Protein AF-A0AAV3GFR6-F1 (afdb_monomer)

Mean predicted aligned error: 3.16 Å

Structure (mmCIF, N/CA/C/O backbone):
data_AF-A0AAV3GFR6-F1
#
_entry.id   AF-A0AAV3GFR6-F1
#
loop_
_atom_site.group_PDB
_atom_site.id
_atom_site.type_symbol
_atom_site.label_atom_id
_atom_site.label_alt_id
_atom_site.label_comp_id
_atom_site.label_asym_id
_atom_site.label_entity_id
_atom_site.label_seq_id
_atom_site.pdbx_PDB_ins_code
_atom_site.Cartn_x
_atom_site.Cartn_y
_atom_site.Cartn_z
_atom_site.occupancy
_atom_site.B_iso_or_equiv
_atom_site.auth_seq_id
_atom_site.auth_comp_id
_atom_site.auth_asym_id
_atom_site.auth_atom_id
_atom_site.pdbx_PDB_model_num
ATOM 1 N N . MET A 1 1 ? 1.718 11.780 -10.913 1.00 77.88 1 MET A N 1
ATOM 2 C CA . MET A 1 1 ? 0.746 12.484 -10.067 1.00 77.88 1 MET A CA 1
ATOM 3 C C . MET A 1 1 ? -0.083 11.444 -9.374 1.00 77.88 1 MET A C 1
ATOM 5 O O . MET A 1 1 ? -0.755 10.655 -10.048 1.00 77.88 1 MET A O 1
ATOM 9 N N . ALA A 1 2 ? 0.039 11.418 -8.054 1.00 87.25 2 ALA A N 1
ATOM 10 C CA . ALA A 1 2 ? -0.765 10.565 -7.212 1.00 87.25 2 ALA A CA 1
ATOM 11 C C . ALA A 1 2 ? -2.244 10.943 -7.368 1.00 87.25 2 ALA A C 1
ATOM 13 O O . ALA A 1 2 ? -2.596 12.090 -7.641 1.00 87.25 2 ALA A O 1
ATOM 14 N N . LYS A 1 3 ? -3.135 9.964 -7.244 1.00 93.38 3 LYS A N 1
ATOM 15 C CA . LYS A 1 3 ? -4.579 10.179 -7.401 1.00 93.38 3 LYS A CA 1
ATOM 16 C C . LYS A 1 3 ? -5.316 9.547 -6.242 1.00 93.38 3 LYS A C 1
ATOM 18 O O . LYS A 1 3 ? -4.951 8.458 -5.818 1.00 93.38 3 LYS A O 1
ATOM 23 N N . VAL A 1 4 ? -6.388 10.191 -5.794 1.00 96.19 4 VAL A N 1
ATOM 24 C CA . VAL A 1 4 ? -7.317 9.635 -4.808 1.00 96.19 4 VAL A CA 1
ATOM 25 C C . VAL A 1 4 ? -8.731 9.610 -5.379 1.00 96.19 4 VAL A C 1
ATOM 27 O O . VAL A 1 4 ? -9.168 10.542 -6.054 1.00 96.19 4 VAL A O 1
ATOM 30 N N . THR A 1 5 ? -9.454 8.515 -5.166 1.00 95.50 5 THR A N 1
ATOM 31 C CA . THR A 1 5 ? -10.870 8.377 -5.534 1.00 95.50 5 THR A CA 1
ATOM 32 C C . THR A 1 5 ? -11.579 7.585 -4.445 1.00 95.50 5 THR A C 1
ATOM 34 O O . THR A 1 5 ? -11.464 6.361 -4.371 1.00 95.50 5 THR A O 1
ATOM 37 N N . GLY A 1 6 ? -12.290 8.291 -3.565 1.00 96.19 6 GLY A N 1
ATOM 38 C CA . GLY A 1 6 ? -12.854 7.694 -2.356 1.00 96.19 6 GLY A CA 1
ATOM 39 C C . GLY A 1 6 ? -11.742 7.186 -1.435 1.00 96.19 6 GLY A C 1
ATOM 40 O O . GLY A 1 6 ? -10.933 7.968 -0.946 1.00 96.19 6 GLY A O 1
ATOM 41 N N . THR A 1 7 ? -11.687 5.873 -1.221 1.00 97.12 7 THR A N 1
ATOM 42 C CA . THR A 1 7 ? -10.649 5.214 -0.410 1.00 97.12 7 THR A CA 1
ATOM 43 C C . THR A 1 7 ? -9.472 4.689 -1.230 1.00 97.12 7 THR A C 1
ATOM 45 O O . THR A 1 7 ? -8.536 4.159 -0.644 1.00 97.12 7 THR A O 1
ATOM 48 N N . LYS A 1 8 ? -9.522 4.801 -2.563 1.00 98.00 8 LYS A N 1
ATOM 49 C CA . LYS A 1 8 ? -8.497 4.269 -3.466 1.00 98.00 8 LYS A CA 1
ATOM 50 C C . LYS A 1 8 ? -7.416 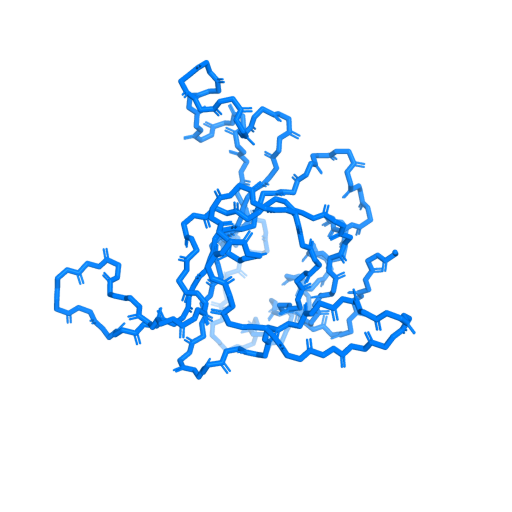5.307 -3.741 1.00 98.00 8 LYS A C 1
ATOM 52 O O . LYS A 1 8 ? -7.755 6.435 -4.104 1.00 98.00 8 LYS A O 1
ATOM 57 N N . VAL A 1 9 ? -6.147 4.913 -3.664 1.00 98.50 9 VAL A N 1
ATOM 58 C CA . VAL A 1 9 ? -4.978 5.751 -3.962 1.00 98.50 9 VAL A CA 1
ATOM 59 C C . VAL A 1 9 ? -4.120 5.115 -5.052 1.00 98.50 9 VAL A C 1
ATOM 61 O O . VAL A 1 9 ? -3.780 3.939 -4.983 1.00 98.50 9 VAL A O 1
ATOM 64 N N . ILE A 1 10 ? -3.736 5.907 -6.052 1.00 98.38 10 ILE A N 1
ATOM 65 C CA . ILE A 1 10 ? -2.636 5.591 -6.969 1.00 98.38 10 ILE A CA 1
ATOM 66 C C . ILE A 1 10 ? -1.435 6.418 -6.523 1.00 98.38 10 ILE A C 1
ATOM 68 O O . ILE A 1 10 ? -1.545 7.642 -6.473 1.00 98.38 10 ILE A O 1
ATOM 72 N N . THR A 1 11 ? -0.320 5.778 -6.183 1.00 98.50 11 THR A N 1
ATOM 73 C CA . THR A 1 11 ? 0.885 6.474 -5.709 1.00 98.50 11 THR A CA 1
ATOM 74 C C . THR A 1 11 ? 1.623 7.173 -6.857 1.00 98.50 11 THR A C 1
ATOM 76 O O . THR A 1 11 ? 1.429 6.851 -8.032 1.00 98.50 11 THR A O 1
ATOM 79 N N . ASN A 1 12 ? 2.525 8.105 -6.538 1.00 98.25 12 ASN A N 1
ATOM 80 C CA . ASN A 1 12 ? 3.681 8.345 -7.406 1.00 98.25 12 ASN A CA 1
ATOM 81 C C . ASN A 1 12 ? 4.669 7.163 -7.292 1.00 98.25 12 ASN A C 1
ATOM 83 O O . ASN A 1 12 ? 4.314 6.075 -6.831 1.00 98.25 12 ASN A O 1
ATOM 87 N N . GLN A 1 13 ? 5.902 7.344 -7.757 1.00 97.69 13 GLN A N 1
ATOM 88 C CA . GLN A 1 13 ? 6.931 6.319 -7.659 1.00 97.69 13 GLN A CA 1
ATOM 89 C C . GLN A 1 13 ? 7.291 6.052 -6.187 1.00 97.69 13 GLN A C 1
ATOM 91 O O . GLN A 1 13 ? 7.715 6.955 -5.472 1.00 97.69 13 GLN A O 1
ATOM 96 N N . VAL A 1 14 ? 7.137 4.803 -5.755 1.00 98.44 14 VAL A N 1
ATOM 97 C CA . VAL A 1 14 ? 7.473 4.304 -4.411 1.00 98.44 14 VAL A CA 1
ATOM 98 C C . VAL A 1 14 ? 8.441 3.135 -4.531 1.00 98.44 14 VAL A C 1
ATOM 100 O O . VAL A 1 14 ? 8.491 2.486 -5.578 1.00 98.44 14 VAL A O 1
ATOM 103 N N . ARG A 1 15 ? 9.213 2.847 -3.481 1.00 98.62 15 ARG A N 1
ATOM 104 C CA . ARG A 1 15 ? 10.101 1.676 -3.455 1.00 98.62 15 ARG A CA 1
ATOM 105 C C . ARG A 1 15 ? 9.367 0.491 -2.837 1.00 98.62 15 ARG A C 1
ATOM 107 O O . ARG A 1 15 ? 8.716 0.640 -1.804 1.00 98.62 15 ARG A O 1
ATOM 114 N N . LEU A 1 16 ? 9.445 -0.674 -3.467 1.00 98.62 16 LEU A N 1
ATOM 115 C CA . LEU A 1 16 ? 8.853 -1.898 -2.938 1.00 98.62 16 LEU A CA 1
ATOM 116 C C . LEU A 1 16 ? 9.831 -2.610 -2.004 1.00 98.62 16 LEU A C 1
ATOM 118 O O . LEU A 1 16 ? 11.029 -2.656 -2.264 1.00 98.62 16 LEU A O 1
ATOM 122 N N . SER A 1 17 ? 9.312 -3.221 -0.947 1.00 98.00 17 SER A N 1
ATOM 123 C CA . SER A 1 17 ? 10.044 -4.132 -0.063 1.00 98.00 17 SER A CA 1
ATOM 124 C C . SER A 1 17 ? 9.151 -5.319 0.315 1.00 98.00 17 SER A C 1
ATOM 126 O O . SER A 1 17 ? 7.932 -5.241 0.144 1.00 98.00 17 SER A O 1
ATOM 128 N N . PHE A 1 18 ? 9.734 -6.429 0.780 1.00 96.75 18 PHE A N 1
ATOM 129 C CA . PHE A 1 18 ? 9.020 -7.672 1.124 1.00 96.75 18 PHE A CA 1
ATOM 130 C C . PHE A 1 18 ? 8.008 -8.107 0.046 1.00 96.75 18 PHE A C 1
ATOM 132 O O . PHE A 1 18 ? 6.811 -8.248 0.304 1.00 96.75 18 PHE A O 1
ATOM 139 N N . VAL A 1 19 ? 8.477 -8.217 -1.200 1.00 98.19 19 VAL A N 1
ATOM 140 C CA . VAL A 1 19 ? 7.618 -8.417 -2.374 1.00 98.19 19 VAL A CA 1
ATOM 141 C C . VAL A 1 19 ? 7.138 -9.866 -2.488 1.00 98.19 19 VAL A C 1
ATOM 143 O O . VAL A 1 19 ? 7.920 -10.779 -2.729 1.00 98.19 19 VAL A O 1
ATOM 146 N N . HIS A 1 20 ? 5.820 -10.049 -2.406 1.00 98.12 20 HIS A N 1
ATOM 147 C CA . HIS A 1 20 ? 5.096 -11.311 -2.587 1.00 98.12 20 HIS A CA 1
ATOM 148 C C . HIS A 1 20 ? 3.877 -11.101 -3.502 1.00 98.12 20 HIS A C 1
ATOM 150 O O . HIS A 1 20 ? 2.747 -11.466 -3.181 1.00 98.12 20 HIS A O 1
ATOM 156 N N . VAL A 1 21 ? 4.071 -10.415 -4.633 1.00 97.94 21 VAL A N 1
ATOM 157 C CA . VAL A 1 21 ? 2.981 -10.075 -5.573 1.00 97.94 21 VAL A CA 1
ATOM 158 C C . VAL A 1 21 ? 2.821 -11.092 -6.706 1.00 97.94 21 VAL A C 1
ATOM 160 O O . VAL A 1 21 ? 1.743 -11.189 -7.293 1.00 97.94 21 VAL A O 1
ATOM 163 N N . LEU A 1 22 ? 3.868 -11.874 -6.992 1.00 97.25 22 LEU A N 1
ATOM 164 C CA . LEU A 1 22 ? 3.850 -12.931 -8.009 1.00 97.25 22 LEU A CA 1
ATOM 165 C C . LEU A 1 22 ? 3.264 -14.236 -7.458 1.00 97.25 22 LEU A C 1
ATOM 167 O O . LEU A 1 22 ? 2.430 -14.868 -8.120 1.00 97.25 22 LEU A O 1
ATOM 171 N N . GLU A 1 23 ? 3.625 -14.562 -6.215 1.00 96.56 23 GLU A N 1
ATOM 172 C CA . GLU A 1 23 ? 3.186 -15.733 -5.456 1.00 96.56 23 GLU A CA 1
ATOM 173 C C . GLU A 1 23 ? 2.771 -15.321 -4.033 1.00 96.56 23 GLU A C 1
ATOM 175 O O . GLU A 1 23 ? 3.446 -14.488 -3.423 1.00 96.56 23 GLU A O 1
ATOM 180 N N . PRO A 1 24 ? 1.671 -15.873 -3.487 1.00 97.00 24 PRO A N 1
ATOM 181 C CA . PRO A 1 24 ? 1.177 -15.473 -2.180 1.00 97.00 24 PRO A CA 1
ATOM 182 C C . PRO A 1 24 ? 2.002 -16.110 -1.054 1.00 97.00 24 PRO A C 1
ATOM 184 O O . PRO A 1 24 ? 2.358 -17.291 -1.100 1.00 97.00 24 PRO A O 1
ATOM 187 N N . HIS A 1 25 ? 2.231 -15.345 0.008 1.00 96.75 25 HIS A N 1
ATOM 188 C CA . HIS A 1 25 ? 3.042 -15.725 1.159 1.00 96.75 25 HIS A CA 1
ATOM 189 C C . HIS A 1 25 ? 2.224 -15.648 2.456 1.00 96.75 25 HIS A C 1
ATOM 191 O O . HIS A 1 25 ? 1.316 -14.825 2.587 1.00 96.75 25 HIS A O 1
ATOM 197 N N . ALA A 1 26 ? 2.511 -16.538 3.406 1.00 95.44 26 ALA A N 1
ATOM 198 C CA . ALA A 1 26 ? 1.952 -16.473 4.752 1.00 95.44 26 ALA A CA 1
ATOM 199 C C . ALA A 1 26 ? 2.957 -15.737 5.638 1.00 95.44 26 ALA A C 1
ATOM 201 O O . ALA A 1 26 ? 4.067 -16.225 5.810 1.00 95.44 26 ALA A O 1
ATOM 202 N N . MET A 1 27 ? 2.567 -14.575 6.172 1.00 89.81 27 MET A N 1
ATOM 203 C CA . MET A 1 27 ? 3.457 -13.741 6.996 1.00 89.81 27 MET A CA 1
ATOM 204 C C . MET A 1 27 ? 3.920 -14.457 8.271 1.00 89.81 27 MET A C 1
ATOM 206 O O . MET A 1 27 ? 5.021 -14.207 8.746 1.00 89.81 27 MET A O 1
ATOM 210 N N . GLU A 1 28 ? 3.085 -15.342 8.814 1.00 89.94 28 GLU A N 1
ATOM 211 C CA . GLU A 1 28 ? 3.412 -16.212 9.943 1.00 89.94 28 GLU A CA 1
ATOM 212 C C . GLU A 1 28 ? 2.902 -17.629 9.667 1.00 89.94 28 GLU A C 1
ATOM 214 O O . GLU A 1 28 ? 1.974 -17.835 8.872 1.00 89.94 28 GLU A O 1
ATOM 219 N N . GLU A 1 29 ? 3.494 -18.610 10.346 1.00 90.88 29 GLU A N 1
ATOM 220 C CA . GLU A 1 29 ? 3.072 -20.003 10.253 1.00 90.88 29 GLU A CA 1
ATOM 221 C C . GLU A 1 29 ? 1.591 -20.153 10.646 1.00 90.88 29 GLU A C 1
ATOM 223 O O . GLU A 1 29 ? 1.130 -19.625 11.656 1.00 90.88 29 GLU A O 1
ATOM 228 N N . GLY A 1 30 ? 0.817 -20.852 9.811 1.00 92.19 30 GLY A N 1
ATOM 229 C CA . GLY A 1 30 ? -0.616 -21.076 10.027 1.00 92.19 30 GLY A CA 1
ATOM 230 C C . GLY A 1 30 ? -1.550 -19.971 9.516 1.00 92.19 30 GLY A C 1
ATOM 231 O O . GLY A 1 30 ? -2.765 -20.171 9.525 1.00 92.19 30 GLY A O 1
ATOM 232 N N . GLN A 1 31 ? -1.036 -18.837 9.021 1.00 93.75 31 GLN A N 1
ATOM 233 C CA . GLN A 1 31 ? -1.876 -17.798 8.413 1.00 93.75 31 GLN A CA 1
ATOM 234 C C . GLN A 1 31 ? -2.255 -18.101 6.950 1.00 93.75 31 GLN A C 1
ATOM 236 O O . GLN A 1 31 ? -1.554 -18.799 6.216 1.00 93.75 31 GLN A O 1
ATOM 241 N N . GLU A 1 32 ? -3.376 -17.525 6.498 1.00 95.06 32 GLU A N 1
ATOM 242 C CA . GLU A 1 32 ? -3.801 -17.570 5.092 1.00 95.06 32 GLU A CA 1
ATOM 243 C C . GLU A 1 32 ? -2.764 -16.872 4.198 1.00 95.06 32 GLU A C 1
ATOM 245 O O . GLU A 1 32 ? -2.433 -15.703 4.419 1.00 95.06 32 GLU A O 1
ATOM 250 N N . LYS A 1 33 ? -2.287 -17.570 3.158 1.00 97.62 33 LYS A N 1
ATOM 251 C CA . LYS A 1 33 ? -1.364 -16.993 2.172 1.00 97.62 33 LYS A CA 1
ATOM 252 C C . LYS A 1 33 ? -2.032 -15.827 1.441 1.00 97.62 33 LYS A C 1
ATOM 254 O O . LYS A 1 33 ? -3.133 -15.972 0.911 1.00 97.62 33 LYS A O 1
ATOM 259 N N . LYS A 1 34 ? -1.347 -14.686 1.369 1.00 98.25 34 LYS A N 1
ATOM 260 C CA . LYS A 1 34 ? -1.808 -13.481 0.667 1.00 98.25 34 LYS A CA 1
ATOM 261 C C . LYS A 1 34 ? -0.720 -12.936 -0.238 1.00 98.25 34 LYS A C 1
ATOM 263 O O . LYS A 1 34 ? 0.465 -13.119 0.019 1.00 98.25 34 LYS A O 1
ATOM 268 N N . TYR A 1 35 ? -1.140 -12.225 -1.274 1.00 98.44 35 TYR A N 1
ATOM 269 C CA . TYR A 1 35 ? -0.236 -11.375 -2.029 1.00 98.44 35 TYR A CA 1
ATOM 270 C C . TYR A 1 35 ? 0.027 -10.120 -1.215 1.00 98.44 35 TYR A C 1
ATOM 272 O O . TYR A 1 35 ? -0.921 -9.519 -0.702 1.00 98.44 35 TYR A O 1
ATOM 280 N N . SER A 1 36 ? 1.282 -9.721 -1.079 1.00 98.31 36 SER A N 1
ATOM 281 C CA . SER A 1 36 ? 1.641 -8.565 -0.264 1.00 98.31 36 SER A CA 1
ATOM 282 C C . SER A 1 36 ? 2.904 -7.884 -0.759 1.00 98.31 36 SER A C 1
ATOM 284 O O . SER A 1 36 ? 3.715 -8.454 -1.486 1.00 98.31 36 SER A O 1
ATOM 286 N N . CYS A 1 37 ? 3.044 -6.625 -0.371 1.00 98.31 37 CYS A N 1
ATOM 287 C CA . CYS A 1 37 ? 4.305 -5.909 -0.403 1.00 98.31 37 CYS A CA 1
ATOM 288 C C . CYS A 1 37 ? 4.277 -4.792 0.641 1.00 98.31 37 CYS A C 1
ATOM 290 O O . CYS A 1 37 ? 3.231 -4.430 1.192 1.00 98.31 37 CYS A O 1
ATOM 292 N N . MET A 1 38 ? 5.452 -4.255 0.923 1.00 98.56 38 MET A N 1
ATOM 293 C CA . MET A 1 38 ? 5.631 -3.005 1.634 1.00 98.56 38 MET A CA 1
ATOM 294 C C . MET A 1 38 ? 5.911 -1.902 0.618 1.00 98.56 38 MET A C 1
ATOM 296 O O . MET A 1 38 ? 6.760 -2.063 -0.257 1.00 98.56 38 MET A O 1
ATOM 300 N N . LEU A 1 39 ? 5.196 -0.788 0.744 1.00 98.75 39 LEU A N 1
ATOM 301 C CA . LEU A 1 39 ? 5.460 0.428 -0.014 1.00 98.75 39 LEU A CA 1
ATOM 302 C C . LEU A 1 39 ? 6.246 1.381 0.878 1.00 98.75 39 LEU A C 1
ATOM 304 O O . LEU A 1 39 ? 5.771 1.716 1.962 1.00 98.75 39 LEU A O 1
ATOM 308 N N . ILE A 1 40 ? 7.409 1.817 0.412 1.00 98.69 40 ILE A N 1
ATOM 309 C CA . ILE A 1 40 ? 8.229 2.853 1.036 1.00 98.69 40 ILE A CA 1
ATOM 310 C C . ILE A 1 40 ? 8.030 4.138 0.228 1.00 98.69 40 ILE A C 1
ATOM 312 O O . ILE A 1 40 ? 8.328 4.193 -0.970 1.00 98.69 40 ILE A O 1
ATOM 316 N N . ILE A 1 41 ? 7.472 5.153 0.880 1.00 98.69 41 ILE A N 1
ATOM 317 C CA . ILE A 1 41 ? 7.048 6.421 0.288 1.00 98.69 41 ILE A CA 1
ATOM 318 C C . ILE A 1 41 ? 7.940 7.529 0.853 1.00 98.69 41 ILE A C 1
ATOM 320 O O . ILE A 1 41 ? 7.868 7.785 2.056 1.00 98.69 41 ILE A O 1
ATOM 324 N N . PRO A 1 42 ? 8.739 8.225 0.028 1.00 98.44 42 PRO A N 1
ATOM 325 C CA . PRO A 1 42 ? 9.536 9.352 0.501 1.00 98.44 42 PRO A CA 1
ATOM 326 C C . PRO A 1 42 ? 8.655 10.393 1.194 1.00 98.44 42 PRO A C 1
ATOM 328 O O . PRO A 1 42 ? 7.593 10.754 0.677 1.00 98.44 42 PRO A O 1
ATOM 331 N N . LYS A 1 43 ? 9.091 10.928 2.337 1.00 98.44 43 LYS A N 1
ATOM 332 C CA . LYS A 1 43 ? 8.357 11.988 3.042 1.00 98.44 43 LYS A CA 1
ATOM 333 C C . LYS A 1 43 ? 8.198 13.233 2.179 1.00 98.44 43 LYS A C 1
ATOM 335 O O . LYS A 1 43 ? 7.245 13.983 2.391 1.00 98.44 43 LYS A O 1
ATOM 340 N N . ASP A 1 44 ? 9.073 13.444 1.202 1.00 98.00 44 ASP A N 1
ATOM 341 C CA . ASP A 1 44 ? 8.996 14.542 0.235 1.00 98.00 44 ASP A CA 1
ATOM 342 C C . ASP A 1 44 ? 7.865 14.391 -0.788 1.00 98.00 44 ASP A C 1
ATOM 344 O O . ASP A 1 44 ? 7.412 15.390 -1.348 1.00 98.00 44 ASP A O 1
ATOM 348 N N . ASP A 1 45 ? 7.317 13.186 -0.973 1.00 98.12 45 ASP A N 1
ATOM 349 C CA . ASP A 1 45 ? 6.140 12.952 -1.811 1.00 98.12 45 ASP A CA 1
ATOM 350 C C . ASP A 1 45 ? 4.852 13.371 -1.084 1.00 98.12 45 ASP A C 1
ATOM 352 O O . ASP A 1 45 ? 3.998 12.572 -0.680 1.00 98.12 45 ASP A O 1
ATOM 356 N N . LYS A 1 46 ? 4.709 14.687 -0.905 1.00 98.12 46 LYS A N 1
ATOM 357 C CA . LYS A 1 46 ? 3.556 15.291 -0.228 1.00 98.12 46 LYS A CA 1
ATOM 358 C C . LYS A 1 46 ? 2.244 14.986 -0.951 1.00 98.12 46 LYS A C 1
ATOM 360 O O . LYS A 1 46 ? 1.200 14.979 -0.302 1.00 98.12 46 LYS A O 1
ATOM 365 N N . GLU A 1 47 ? 2.279 14.727 -2.259 1.00 98.12 47 GLU A N 1
ATOM 366 C CA . GLU A 1 47 ? 1.094 14.407 -3.059 1.00 98.12 47 GLU A CA 1
ATOM 367 C C . GLU A 1 47 ? 0.538 13.025 -2.682 1.00 98.12 47 GLU A C 1
ATOM 369 O O . GLU A 1 47 ? -0.627 12.928 -2.288 1.00 98.12 47 GLU A O 1
ATOM 374 N N . THR A 1 48 ? 1.373 11.976 -2.702 1.00 98.44 48 THR A N 1
ATOM 375 C CA . THR A 1 48 ? 0.959 10.624 -2.286 1.00 98.44 48 THR A CA 1
ATOM 376 C C . THR A 1 48 ? 0.535 10.603 -0.820 1.00 98.44 48 THR A C 1
ATOM 378 O O . THR A 1 48 ? -0.516 10.054 -0.489 1.00 98.44 48 THR A O 1
ATOM 381 N N . LEU A 1 49 ? 1.298 11.242 0.072 1.00 98.31 49 LEU A N 1
ATOM 382 C CA . LEU A 1 49 ? 0.975 11.252 1.502 1.00 98.31 49 LEU A CA 1
ATOM 383 C C . LEU A 1 49 ? -0.325 11.999 1.808 1.00 98.31 49 LEU A C 1
ATOM 385 O O . LEU A 1 49 ? -1.099 11.570 2.668 1.00 98.31 49 LEU A O 1
ATOM 389 N N . LYS A 1 50 ? -0.601 13.098 1.098 1.00 98.19 50 LYS A N 1
ATOM 390 C CA . LYS A 1 50 ? -1.883 13.801 1.203 1.00 98.19 50 LYS A CA 1
ATOM 391 C C . LYS A 1 50 ? -3.029 12.919 0.705 1.00 98.19 50 LYS A C 1
ATOM 393 O O . LYS A 1 50 ? -4.016 12.777 1.424 1.00 98.19 50 LYS A O 1
ATOM 398 N N . ALA A 1 51 ? -2.873 12.275 -0.453 1.00 98.31 51 ALA A N 1
ATOM 399 C CA . ALA A 1 51 ? -3.864 11.353 -1.009 1.00 98.31 51 ALA A CA 1
ATOM 400 C C . ALA A 1 51 ? -4.180 10.187 -0.050 1.00 98.31 51 ALA A C 1
ATOM 402 O O . ALA A 1 51 ? -5.347 9.871 0.177 1.00 98.31 51 ALA A O 1
ATOM 403 N N . MET A 1 52 ? -3.161 9.595 0.583 1.00 98.12 52 MET A N 1
ATOM 404 C CA . MET A 1 52 ? -3.347 8.546 1.593 1.00 98.12 52 MET A CA 1
ATOM 405 C C . MET A 1 52 ? -4.089 9.053 2.834 1.00 98.12 52 MET A C 1
ATOM 407 O O . MET A 1 52 ? -5.026 8.403 3.292 1.00 98.12 52 MET A O 1
ATOM 411 N N . LYS A 1 53 ? -3.736 10.234 3.362 1.00 96.69 53 LYS A N 1
ATOM 412 C CA . LYS A 1 53 ? -4.450 10.839 4.503 1.00 96.69 53 LYS A CA 1
ATOM 413 C C . LYS A 1 53 ? -5.921 11.125 4.176 1.00 96.69 53 LYS A C 1
ATOM 415 O O . LYS A 1 53 ? -6.791 10.889 5.015 1.00 96.69 53 LYS A O 1
ATOM 420 N N . GLU A 1 54 ? -6.214 11.589 2.962 1.00 97.81 54 GLU A N 1
ATOM 421 C CA . GLU A 1 54 ? -7.585 11.802 2.478 1.00 97.81 54 GLU A CA 1
ATOM 422 C C . GLU A 1 54 ? -8.363 10.484 2.340 1.00 97.81 54 GLU 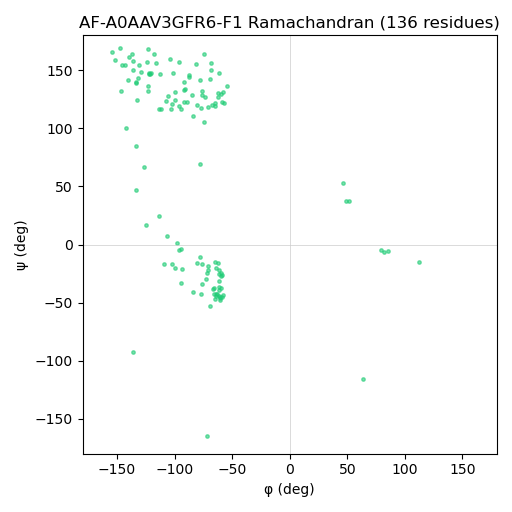A C 1
ATOM 424 O O . GLU A 1 54 ? -9.515 10.399 2.778 1.00 97.81 54 GLU A O 1
ATOM 429 N N . ALA A 1 55 ? -7.733 9.430 1.816 1.00 98.12 55 ALA A N 1
ATOM 430 C CA . ALA A 1 55 ? -8.337 8.102 1.719 1.00 98.12 55 ALA A CA 1
ATOM 431 C C . ALA A 1 55 ? -8.630 7.491 3.100 1.00 98.12 55 ALA A C 1
ATOM 433 O O . ALA A 1 55 ? -9.725 6.974 3.324 1.00 98.12 55 ALA A O 1
ATOM 434 N N . ILE A 1 56 ? -7.700 7.619 4.055 1.00 97.12 56 ILE A N 1
ATOM 435 C CA . ILE A 1 56 ? -7.878 7.181 5.450 1.00 97.12 56 ILE A CA 1
ATOM 436 C C . ILE A 1 56 ? -9.055 7.914 6.096 1.00 97.12 56 ILE A C 1
ATOM 438 O O . ILE A 1 56 ? -9.904 7.286 6.731 1.00 97.12 56 ILE A O 1
ATOM 442 N N . LYS A 1 57 ? -9.143 9.237 5.908 1.00 96.38 57 LYS A N 1
ATOM 443 C CA . LYS A 1 57 ? -10.270 10.028 6.413 1.00 96.38 57 LYS A CA 1
ATOM 444 C C . LYS A 1 57 ? -11.587 9.557 5.801 1.00 96.38 57 LYS A C 1
ATOM 446 O O . LYS A 1 57 ? -12.545 9.337 6.534 1.00 96.38 57 LYS A O 1
ATOM 451 N N . THR A 1 58 ? -11.627 9.341 4.488 1.00 97.06 58 THR A N 1
ATOM 452 C CA . THR A 1 5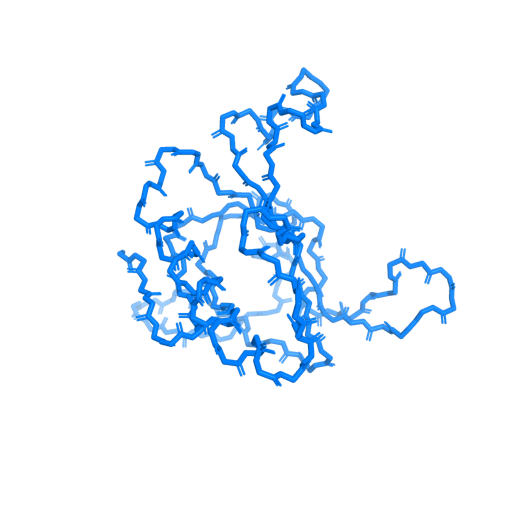8 ? -12.815 8.820 3.792 1.00 97.06 58 THR A CA 1
ATOM 453 C C . THR A 1 58 ? -13.244 7.457 4.342 1.00 97.06 58 THR A C 1
ATOM 455 O O . THR A 1 58 ? -14.423 7.247 4.625 1.00 97.06 58 THR A O 1
ATOM 458 N N . ALA A 1 59 ? -12.291 6.545 4.556 1.00 96.25 59 ALA A N 1
ATOM 459 C CA . ALA A 1 59 ? -12.552 5.222 5.119 1.00 96.25 59 ALA A CA 1
ATOM 460 C C . ALA A 1 59 ? -13.096 5.300 6.555 1.00 96.25 59 ALA A C 1
ATOM 462 O O . ALA A 1 59 ? -14.060 4.610 6.892 1.00 96.25 59 ALA A O 1
ATOM 463 N N . TYR A 1 60 ? -12.522 6.173 7.388 1.00 96.19 60 TYR A N 1
ATOM 464 C CA . TYR A 1 60 ? -13.013 6.431 8.740 1.00 96.19 60 TYR A CA 1
ATOM 465 C C . TYR A 1 60 ? -14.449 6.969 8.730 1.00 96.19 60 TYR A C 1
ATOM 467 O O . TYR A 1 60 ? -15.303 6.449 9.443 1.00 96.19 60 TYR A O 1
ATOM 475 N N . GLU A 1 61 ? -14.743 7.966 7.894 1.00 95.69 61 GLU A N 1
ATOM 476 C CA . GLU A 1 61 ? -16.075 8.570 7.793 1.00 95.69 61 GLU A CA 1
ATOM 477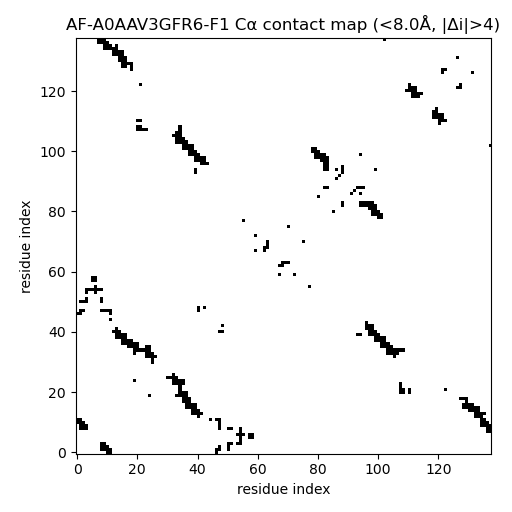 C C . GLU A 1 61 ? -17.149 7.560 7.362 1.00 95.69 61 GLU A C 1
ATOM 479 O O . GLU A 1 61 ? -18.260 7.589 7.891 1.00 95.69 61 GLU A O 1
ATOM 484 N N . GLY A 1 62 ? -16.807 6.619 6.476 1.00 95.06 62 GLY A N 1
ATOM 485 C CA . GLY A 1 62 ? -17.700 5.526 6.081 1.00 95.06 62 GLY A CA 1
ATOM 486 C C . GLY A 1 62 ? -17.923 4.465 7.167 1.00 95.06 62 GLY A C 1
ATOM 487 O O . GLY A 1 62 ? -18.927 3.759 7.131 1.00 95.06 62 GLY A O 1
ATOM 488 N N . ALA A 1 63 ? -17.017 4.350 8.144 1.00 94.25 63 ALA A N 1
ATOM 489 C CA . ALA A 1 63 ? -17.046 3.308 9.173 1.00 94.25 63 ALA A CA 1
ATOM 490 C C . ALA A 1 63 ? -17.409 3.813 10.585 1.00 94.25 63 ALA A C 1
ATOM 492 O O . ALA A 1 63 ? -17.783 3.006 11.441 1.00 94.25 63 ALA A O 1
ATOM 493 N N . LYS A 1 64 ? -17.334 5.125 10.855 1.00 92.94 64 LYS A N 1
ATOM 494 C CA . LYS A 1 64 ? -17.552 5.725 12.191 1.00 92.94 64 LYS A CA 1
ATOM 495 C C . LYS A 1 64 ? -18.951 5.504 12.772 1.00 92.94 64 LYS A C 1
ATOM 497 O O . LYS A 1 64 ? -19.127 5.607 13.982 1.00 92.94 64 LYS A O 1
ATOM 502 N N . GLY A 1 65 ? -19.944 5.221 11.928 1.00 92.00 65 GLY A N 1
ATOM 503 C CA . GLY A 1 65 ? -21.314 4.919 12.359 1.00 92.00 65 GLY A CA 1
ATOM 504 C C . GLY A 1 65 ? -21.521 3.479 12.841 1.00 92.00 65 GLY A C 1
ATOM 505 O O . GLY A 1 65 ? -22.521 3.206 13.500 1.00 92.00 65 GLY A O 1
ATOM 506 N N . ASP A 1 66 ? -20.586 2.580 12.531 1.00 93.25 66 ASP A N 1
ATOM 507 C CA . ASP A 1 66 ? -20.715 1.138 12.752 1.00 93.25 66 ASP A CA 1
ATOM 508 C C . ASP A 1 66 ? -19.409 0.569 13.336 1.00 93.25 66 ASP A C 1
ATOM 510 O O . ASP A 1 66 ? -19.178 0.658 14.543 1.00 93.25 66 ASP A O 1
ATOM 514 N N . LYS A 1 67 ? -18.493 0.089 12.485 1.00 91.25 67 LYS A N 1
ATOM 515 C CA . LYS A 1 67 ? -17.241 -0.578 12.893 1.00 91.25 67 LYS A CA 1
ATOM 516 C C . LYS A 1 67 ? -16.311 0.276 13.757 1.00 91.25 67 LYS A C 1
ATOM 518 O O . LYS A 1 67 ? -15.520 -0.272 14.516 1.00 91.25 67 LYS A O 1
ATOM 523 N N . LEU A 1 68 ? -16.374 1.601 13.623 1.00 91.56 68 LEU A N 1
ATOM 524 C CA . LEU A 1 68 ? -15.553 2.554 14.378 1.00 91.56 68 LEU A CA 1
ATOM 525 C C . LEU A 1 68 ? -16.392 3.418 15.332 1.00 91.56 68 LEU A C 1
ATOM 527 O O . LEU A 1 68 ? -15.982 4.520 15.698 1.00 91.56 68 LEU A O 1
ATOM 531 N N . LYS A 1 69 ? -17.570 2.941 15.750 1.00 91.88 69 LYS A N 1
ATOM 532 C CA . LYS A 1 69 ? -18.445 3.680 16.664 1.00 91.88 69 LYS A CA 1
ATOM 533 C C . LYS A 1 69 ? -17.720 4.029 17.969 1.00 91.88 69 LYS A C 1
ATOM 535 O O . LYS A 1 69 ? -17.250 3.158 18.693 1.00 91.88 69 LYS A O 1
ATOM 540 N N . GLY A 1 70 ? -17.651 5.326 18.273 1.00 91.62 70 GLY A N 1
ATOM 541 C CA . GLY A 1 70 ? -16.994 5.855 19.476 1.00 91.62 70 GLY A CA 1
ATOM 542 C C . GLY A 1 70 ? -15.471 6.006 19.374 1.00 91.62 70 GLY A C 1
ATOM 543 O O . GLY A 1 70 ? -14.868 6.605 20.265 1.00 91.62 70 GLY A O 1
ATOM 544 N N . VAL A 1 71 ? -14.843 5.537 18.290 1.00 93.56 71 VAL A N 1
ATOM 545 C CA . VAL A 1 71 ? -13.429 5.809 18.003 1.00 93.56 71 VAL A CA 1
ATOM 546 C C . VAL A 1 71 ? -13.318 7.240 17.494 1.00 93.56 71 VAL A C 1
ATOM 548 O O . VAL A 1 71 ? -14.037 7.627 16.580 1.00 93.56 71 VAL A O 1
ATOM 551 N N . LYS A 1 72 ? -12.422 8.034 18.083 1.00 92.94 72 LYS A N 1
ATOM 552 C CA . LYS A 1 72 ? -12.105 9.375 17.582 1.00 92.94 72 LYS A CA 1
ATOM 553 C C . LYS A 1 72 ? -10.993 9.296 16.536 1.00 92.94 72 LYS A C 1
ATOM 555 O O . LYS A 1 72 ? -10.088 8.475 16.665 1.00 92.94 72 LYS A O 1
ATOM 560 N N . PHE A 1 73 ? -11.046 10.166 15.528 1.00 91.06 73 PHE A N 1
ATOM 561 C CA . PHE A 1 73 ? -10.094 10.162 14.413 1.00 91.06 73 PHE A CA 1
ATOM 562 C C . PHE A 1 73 ? -8.631 10.354 14.852 1.00 91.06 73 PHE A C 1
ATOM 564 O O . PHE A 1 73 ? -7.746 9.699 14.319 1.00 91.06 73 PHE A O 1
ATOM 571 N N . ASP A 1 74 ? -8.378 11.189 15.861 1.00 90.94 74 ASP A N 1
ATOM 572 C CA . ASP A 1 74 ? -7.050 11.419 16.456 1.00 90.94 74 ASP A CA 1
ATOM 573 C C . ASP A 1 74 ? -6.461 10.177 17.146 1.00 90.94 74 ASP A C 1
ATOM 575 O O . ASP A 1 74 ? -5.254 10.091 17.346 1.00 90.94 74 ASP A O 1
ATOM 579 N N . ARG A 1 75 ? -7.307 9.203 17.497 1.00 90.94 75 ARG A N 1
ATOM 580 C CA . ARG A 1 75 ? -6.921 7.923 18.111 1.00 90.94 75 ARG A CA 1
ATOM 581 C C . ARG A 1 75 ? -7.021 6.746 17.139 1.00 90.94 75 ARG A C 1
ATOM 583 O O . ARG A 1 75 ? -6.912 5.594 17.564 1.00 90.94 75 ARG A O 1
ATOM 590 N N . LEU A 1 76 ? -7.278 7.009 15.858 1.00 92.31 76 LEU A N 1
ATOM 591 C CA . LEU A 1 76 ? -7.399 5.968 14.847 1.00 92.31 76 LEU A CA 1
ATOM 592 C C . LEU A 1 76 ? -6.037 5.309 14.621 1.00 92.31 76 LEU A C 1
ATOM 594 O O . LEU A 1 76 ? -5.084 5.955 14.191 1.00 92.31 76 LEU A O 1
ATOM 598 N N . LYS A 1 77 ? -5.960 3.997 14.854 1.00 91.06 77 LYS A N 1
ATOM 599 C CA . LYS A 1 77 ? -4.805 3.204 14.428 1.00 91.06 77 LYS A CA 1
ATOM 600 C C . LYS A 1 77 ? -4.860 3.028 12.914 1.00 91.06 77 LYS A C 1
ATOM 602 O O . LYS A 1 77 ? -5.868 2.562 12.385 1.00 91.06 77 LYS A O 1
ATOM 607 N N . THR A 1 78 ? -3.778 3.380 12.232 1.00 95.25 78 THR A N 1
ATOM 608 C CA . THR A 1 78 ? -3.624 3.186 10.786 1.00 95.25 78 THR A CA 1
ATOM 609 C C . THR A 1 78 ? -2.378 2.355 10.508 1.00 95.25 78 THR A C 1
ATOM 611 O O . THR A 1 78 ? -1.572 2.121 11.405 1.00 95.25 78 THR A O 1
ATOM 614 N N . THR A 1 79 ? -2.233 1.884 9.275 1.00 96.56 79 THR A N 1
ATOM 615 C CA . THR A 1 79 ? -1.069 1.105 8.836 1.00 96.56 79 THR A CA 1
ATOM 616 C C . THR A 1 79 ? -0.020 1.945 8.106 1.00 96.56 79 THR A C 1
ATOM 618 O O . THR A 1 79 ? 0.982 1.384 7.672 1.00 96.56 79 THR A O 1
ATOM 621 N N . LEU A 1 80 ? -0.234 3.261 7.957 1.00 97.94 80 LEU A N 1
ATOM 622 C CA . LEU A 1 80 ? 0.768 4.187 7.429 1.00 97.94 80 LEU A CA 1
ATOM 623 C C . LEU A 1 80 ? 1.685 4.615 8.578 1.00 97.94 80 LEU A C 1
ATOM 625 O O . LEU A 1 80 ? 1.248 5.324 9.484 1.00 97.94 80 LEU A O 1
ATOM 629 N N . ARG A 1 81 ? 2.931 4.156 8.529 1.00 98.06 81 ARG A N 1
ATOM 630 C CA . ARG A 1 81 ? 3.915 4.226 9.612 1.00 98.06 81 ARG A CA 1
ATOM 631 C C . ARG A 1 81 ? 5.098 5.095 9.222 1.00 98.06 81 ARG A C 1
ATOM 633 O O . ARG A 1 81 ? 5.346 5.298 8.031 1.00 98.06 81 ARG A O 1
ATOM 640 N N . ASP A 1 82 ? 5.784 5.631 10.220 1.00 98.06 82 ASP A N 1
ATOM 641 C CA . ASP A 1 82 ? 6.925 6.524 10.032 1.00 98.06 82 ASP A CA 1
ATOM 642 C C . ASP A 1 82 ? 8.229 5.723 10.125 1.00 98.06 82 ASP A C 1
ATOM 644 O O . ASP A 1 82 ? 8.484 5.070 11.134 1.00 98.06 82 ASP A O 1
ATOM 648 N N . GLY A 1 83 ? 9.009 5.715 9.043 1.00 97.62 83 GLY A N 1
ATOM 649 C CA . GLY A 1 83 ? 10.245 4.947 8.947 1.00 97.62 83 GLY A CA 1
ATOM 650 C C . GLY A 1 83 ? 11.333 5.449 9.890 1.00 97.62 83 GLY A C 1
ATOM 651 O O . GLY A 1 83 ? 12.006 4.627 10.496 1.00 97.62 83 GLY A O 1
ATOM 652 N N . ASP A 1 84 ? 11.447 6.766 10.074 1.00 97.50 84 ASP A N 1
ATOM 653 C CA . ASP A 1 84 ? 12.472 7.367 10.937 1.00 97.50 84 ASP A CA 1
ATOM 654 C C . ASP A 1 84 ? 12.185 7.135 12.432 1.00 97.50 84 ASP A C 1
ATOM 656 O O . ASP A 1 84 ? 13.097 7.160 13.252 1.00 97.50 84 ASP A O 1
ATOM 660 N N . GLU A 1 85 ? 10.918 6.911 12.795 1.00 97.19 85 GLU A N 1
ATOM 661 C CA . GLU A 1 85 ? 10.501 6.685 14.187 1.00 97.19 85 GLU A CA 1
ATOM 662 C C . GLU A 1 85 ? 10.433 5.196 14.558 1.00 97.19 85 GLU A C 1
ATOM 664 O O . GLU A 1 85 ? 10.641 4.833 15.715 1.00 97.19 85 GLU A O 1
ATOM 669 N N . GLU A 1 86 ? 10.079 4.325 13.605 1.00 97.25 86 GLU A N 1
ATOM 670 C CA . GLU A 1 86 ? 9.850 2.898 13.873 1.00 97.25 86 GLU A CA 1
ATOM 671 C C . GLU A 1 86 ? 11.008 1.983 13.458 1.00 97.25 86 GLU A C 1
ATOM 673 O O . GLU A 1 86 ? 11.044 0.830 13.894 1.00 97.25 86 GLU A O 1
ATOM 678 N N . MET A 1 87 ?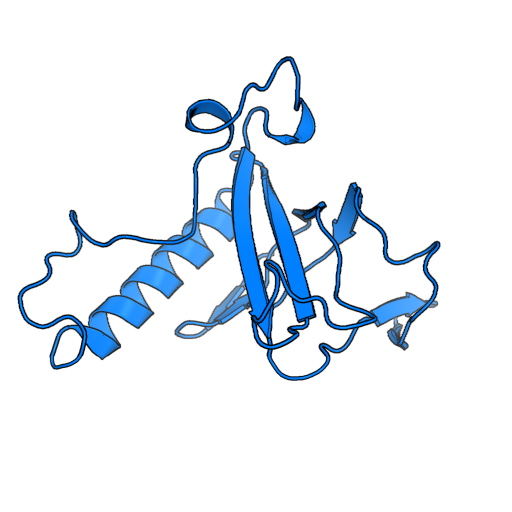 11.931 2.454 12.615 1.00 95.94 87 MET A N 1
ATOM 679 C CA . MET A 1 87 ? 13.034 1.652 12.086 1.00 95.94 87 MET A CA 1
ATOM 680 C C . MET A 1 87 ? 14.382 2.262 12.469 1.00 95.94 87 MET A C 1
ATOM 682 O O . MET A 1 87 ? 14.530 3.478 12.537 1.00 95.94 87 MET A O 1
ATOM 686 N N . ASP A 1 88 ? 15.386 1.409 12.664 1.00 96.31 88 ASP A N 1
ATOM 687 C CA . ASP A 1 88 ? 16.778 1.850 12.714 1.00 96.31 88 ASP A CA 1
ATOM 688 C C . ASP A 1 88 ? 17.231 2.178 11.285 1.00 96.31 88 ASP A C 1
ATOM 690 O O . ASP A 1 88 ? 17.409 1.279 10.461 1.00 96.31 88 ASP A O 1
ATOM 694 N N . THR A 1 89 ? 17.348 3.465 10.959 1.00 95.69 89 THR A N 1
ATOM 695 C CA . THR A 1 89 ? 17.709 3.930 9.614 1.00 95.69 89 THR A CA 1
ATOM 696 C C . THR A 1 89 ? 19.205 3.814 9.318 1.00 95.69 89 THR A C 1
ATOM 698 O O . THR A 1 89 ? 19.587 3.902 8.153 1.00 95.69 89 THR A O 1
ATOM 701 N N . GLU A 1 90 ? 20.053 3.535 10.313 1.00 95.88 90 GLU A N 1
ATOM 702 C CA . GLU A 1 90 ? 21.456 3.184 10.075 1.00 95.88 90 GLU A CA 1
ATOM 703 C C . GLU A 1 90 ? 21.561 1.733 9.583 1.00 95.88 90 GLU A C 1
ATOM 705 O O . GLU A 1 90 ? 22.273 1.446 8.617 1.00 95.88 90 GLU A O 1
ATOM 710 N N . GLU A 1 91 ? 20.798 0.817 10.191 1.00 96.62 91 GLU A N 1
ATOM 711 C CA . GLU A 1 91 ? 20.712 -0.579 9.743 1.00 96.62 91 GLU A CA 1
ATOM 712 C C . GLU A 1 91 ? 19.843 -0.748 8.488 1.00 96.62 91 GLU A C 1
ATOM 714 O O . GLU A 1 91 ? 20.095 -1.624 7.653 1.00 96.62 91 GLU A O 1
ATOM 719 N N . ARG A 1 92 ? 18.794 0.069 8.360 1.00 95.06 92 ARG A N 1
ATOM 720 C CA . ARG A 1 92 ? 17.769 -0.002 7.310 1.00 95.06 92 ARG A CA 1
ATOM 721 C C . ARG A 1 92 ? 17.626 1.352 6.604 1.00 95.06 92 ARG A C 1
ATOM 723 O O . ARG A 1 92 ? 16.570 1.991 6.697 1.00 95.06 92 ARG A O 1
ATOM 730 N N . PRO A 1 93 ? 18.658 1.791 5.861 1.00 97.12 93 PRO A N 1
ATOM 731 C CA . PRO A 1 93 ? 18.702 3.117 5.242 1.00 97.12 93 PRO A CA 1
ATOM 732 C C . PRO A 1 93 ? 17.597 3.348 4.211 1.00 97.12 93 PRO A C 1
ATOM 734 O O . PRO A 1 93 ? 17.298 4.484 3.860 1.00 97.12 93 PRO A O 1
ATOM 737 N N . GLU A 1 94 ? 16.929 2.298 3.726 1.00 96.44 94 GLU A N 1
ATOM 738 C CA . GLU A 1 94 ? 15.766 2.456 2.860 1.00 96.44 94 GLU A CA 1
ATOM 739 C C . GLU A 1 94 ? 14.558 3.129 3.535 1.00 96.44 94 GLU A C 1
ATOM 741 O O . GLU A 1 94 ? 13.658 3.551 2.811 1.00 96.44 94 GLU A O 1
ATOM 746 N N . PHE A 1 95 ? 14.519 3.230 4.869 1.00 97.88 95 PHE A N 1
ATOM 747 C CA . PHE A 1 95 ? 13.453 3.918 5.612 1.00 97.88 95 PHE A CA 1
ATOM 748 C C . PHE A 1 95 ? 13.790 5.364 5.998 1.00 97.88 95 PHE A C 1
ATOM 750 O O . PHE A 1 95 ? 12.907 6.054 6.510 1.00 97.88 95 PHE A O 1
ATOM 757 N N . GLU A 1 96 ? 15.014 5.830 5.732 1.00 97.94 96 GLU A N 1
ATOM 758 C CA . GLU A 1 96 ? 15.415 7.213 6.006 1.00 97.94 96 GLU A CA 1
ATOM 759 C C . GLU A 1 96 ? 14.525 8.196 5.234 1.00 97.94 96 GLU A C 1
ATOM 761 O O . GLU A 1 96 ? 14.313 8.062 4.022 1.00 97.94 96 GLU A O 1
ATOM 766 N N . ASN A 1 97 ? 13.988 9.194 5.943 1.00 98.06 97 ASN A N 1
ATOM 767 C CA . ASN A 1 97 ? 13.082 10.204 5.404 1.00 98.06 97 ASN A CA 1
ATOM 768 C C . ASN A 1 97 ? 11.899 9.583 4.630 1.00 98.06 97 ASN A C 1
ATOM 770 O O . ASN A 1 97 ? 11.452 10.111 3.603 1.00 98.06 97 ASN A O 1
ATOM 774 N N . ALA A 1 98 ? 11.374 8.451 5.104 1.00 98.44 98 ALA A N 1
ATOM 775 C CA . ALA A 1 98 ? 10.296 7.725 4.444 1.00 98.44 98 ALA A CA 1
ATOM 776 C C . ALA A 1 98 ? 9.137 7.387 5.389 1.00 98.44 98 ALA A C 1
ATOM 778 O O . ALA A 1 98 ? 9.291 7.147 6.581 1.00 98.44 98 ALA A O 1
ATOM 779 N N . MET A 1 99 ? 7.935 7.341 4.821 1.00 98.56 99 MET A N 1
ATOM 780 C CA . MET A 1 99 ? 6.787 6.649 5.401 1.00 98.56 99 MET A CA 1
ATOM 781 C C . MET A 1 99 ? 6.697 5.259 4.778 1.00 98.56 99 MET A C 1
ATOM 783 O O . MET A 1 99 ? 7.133 5.051 3.646 1.00 98.56 99 MET A O 1
ATOM 787 N N . PHE A 1 100 ? 6.058 4.311 5.454 1.00 98.62 100 PHE A N 1
ATOM 788 C CA . PHE A 1 100 ? 5.853 2.983 4.891 1.00 98.62 100 PHE A CA 1
ATOM 789 C C . PHE A 1 100 ? 4.503 2.379 5.257 1.00 98.62 100 PHE A C 1
ATOM 791 O O . PHE A 1 100 ? 3.886 2.720 6.264 1.00 98.62 100 PHE A O 1
ATOM 798 N N . ILE A 1 101 ? 4.022 1.475 4.407 1.00 98.50 101 ILE A N 1
ATOM 799 C CA . ILE A 1 101 ? 2.761 0.760 4.608 1.00 98.50 101 ILE A CA 1
ATOM 800 C C . ILE A 1 101 ? 2.866 -0.655 4.046 1.00 98.50 101 ILE A C 1
ATOM 802 O O . ILE A 1 101 ? 3.298 -0.860 2.913 1.00 98.50 101 ILE A O 1
ATOM 806 N N . ASN A 1 102 ? 2.441 -1.648 4.829 1.00 98.00 102 ASN A N 1
ATOM 807 C CA . ASN A 1 102 ? 2.209 -2.994 4.312 1.00 98.00 102 ASN A CA 1
ATOM 808 C C . ASN A 1 102 ? 0.806 -3.076 3.717 1.00 98.00 102 ASN A C 1
ATOM 810 O O . ASN A 1 102 ? -0.180 -2.750 4.382 1.00 98.00 102 ASN A O 1
ATOM 814 N N . VAL A 1 103 ? 0.717 -3.566 2.485 1.00 98.12 103 VAL A N 1
ATOM 815 C CA . VAL A 1 103 ? -0.548 -3.791 1.783 1.00 98.12 103 VAL A CA 1
ATOM 816 C C . VAL A 1 103 ? -0.670 -5.253 1.385 1.00 98.12 103 VAL A C 1
ATOM 818 O O . VAL A 1 103 ? 0.328 -5.933 1.144 1.00 98.12 103 VAL A O 1
ATOM 821 N N . SER A 1 104 ? -1.900 -5.766 1.366 1.00 97.88 104 SER A N 1
ATOM 822 C CA . SER A 1 104 ? -2.151 -7.168 1.040 1.00 97.88 104 SER A CA 1
ATOM 823 C C . SER A 1 104 ? -3.457 -7.368 0.282 1.00 97.88 104 SER A C 1
ATOM 825 O O . SER A 1 104 ? -4.398 -6.587 0.413 1.00 97.88 104 SER A O 1
ATOM 827 N N . SER A 1 105 ? -3.513 -8.445 -0.495 1.00 98.12 105 SER A N 1
ATOM 828 C CA . SER A 1 105 ? -4.676 -8.879 -1.258 1.00 98.12 105 SER A CA 1
ATOM 829 C C . SER A 1 105 ? -4.801 -10.400 -1.198 1.00 98.12 105 SER A C 1
ATOM 831 O O . SER A 1 105 ? -3.809 -11.125 -1.273 1.00 98.12 105 SER A O 1
ATOM 833 N N . LYS A 1 106 ? -6.037 -10.901 -1.095 1.00 97.75 106 LYS A N 1
ATOM 834 C CA . LYS A 1 106 ? -6.319 -12.341 -1.226 1.00 97.75 106 LYS A CA 1
ATOM 835 C C . LYS A 1 106 ? -6.199 -12.823 -2.674 1.00 97.75 106 LYS A C 1
ATOM 837 O O . LYS A 1 106 ? -5.870 -13.976 -2.916 1.00 97.75 106 LYS A O 1
ATOM 842 N N . THR A 1 107 ? -6.467 -11.946 -3.637 1.00 97.81 107 THR A N 1
ATOM 843 C CA . THR A 1 107 ? -6.414 -12.251 -5.073 1.00 97.81 107 THR A CA 1
ATOM 844 C C . THR A 1 107 ? -5.131 -11.719 -5.698 1.00 97.81 107 THR A C 1
ATOM 846 O O . THR A 1 107 ? -4.648 -10.659 -5.288 1.00 97.81 107 THR A O 1
ATOM 849 N N . LYS A 1 108 ? -4.611 -12.416 -6.717 1.00 97.94 108 LYS A N 1
ATOM 850 C CA . LYS A 1 108 ? -3.375 -12.025 -7.411 1.00 97.94 108 LYS A CA 1
ATOM 851 C C . LYS A 1 108 ? -3.514 -10.617 -8.010 1.00 97.94 108 LYS A C 1
ATOM 853 O O . LYS A 1 108 ? -4.444 -10.403 -8.795 1.00 97.94 108 LYS A O 1
ATOM 858 N N . PRO A 1 109 ? -2.642 -9.656 -7.653 1.00 98.06 109 PRO A N 1
ATOM 859 C CA . PRO A 1 109 ? -2.645 -8.342 -8.281 1.00 98.06 109 PRO A CA 1
ATOM 860 C C . PRO A 1 109 ? -2.190 -8.441 -9.742 1.00 98.06 109 PRO A C 1
ATOM 862 O O . PRO A 1 109 ? -1.476 -9.364 -10.135 1.00 98.06 109 PRO A O 1
ATOM 865 N N . GLN A 1 110 ? -2.594 -7.471 -10.561 1.00 97.94 110 GLN A N 1
ATOM 866 C CA . GLN A 1 110 ? -2.031 -7.318 -11.900 1.00 97.94 110 GLN A CA 1
ATOM 867 C C . GLN A 1 110 ? -0.691 -6.596 -11.784 1.00 97.94 110 GLN A C 1
ATOM 869 O O . GLN A 1 110 ? -0.645 -5.466 -11.302 1.00 97.94 110 GLN A O 1
ATOM 874 N N . VAL A 1 111 ? 0.375 -7.249 -12.234 1.00 97.88 111 VAL A N 1
ATOM 875 C CA . VAL A 1 111 ? 1.718 -6.673 -12.290 1.00 97.88 111 VAL A CA 1
ATOM 876 C C . VAL A 1 111 ? 2.039 -6.388 -13.748 1.00 97.88 111 VAL A C 1
ATOM 878 O O . VAL A 1 111 ? 1.892 -7.264 -14.602 1.00 97.88 111 VAL A O 1
ATOM 881 N N . VAL A 1 112 ? 2.374 -5.134 -14.041 1.00 97.56 112 VAL A N 1
ATOM 882 C CA . VAL A 1 112 ? 2.584 -4.644 -15.404 1.00 97.56 112 VAL A CA 1
ATOM 883 C C . VAL A 1 112 ? 3.828 -3.773 -15.479 1.00 97.56 112 VAL A C 1
ATOM 885 O O . VAL A 1 112 ? 4.145 -3.061 -14.528 1.00 97.56 112 VAL A O 1
ATOM 888 N N . LYS A 1 113 ? 4.475 -3.778 -16.641 1.00 95.88 113 LYS A N 1
ATOM 889 C CA . LYS A 1 113 ? 5.548 -2.852 -17.008 1.00 95.88 113 LYS A CA 1
ATOM 890 C C . LYS A 1 113 ? 5.138 -2.013 -18.211 1.00 95.88 113 LYS A C 1
ATOM 892 O O . LYS A 1 113 ? 4.176 -2.342 -18.908 1.00 95.88 113 LYS A O 1
ATOM 897 N N . ARG A 1 114 ? 5.867 -0.922 -18.447 1.00 94.44 114 ARG A N 1
ATOM 898 C CA . ARG A 1 114 ? 5.781 -0.184 -19.710 1.00 94.44 114 ARG A CA 1
ATOM 899 C C . ARG A 1 114 ? 6.781 -0.764 -20.698 1.00 94.44 114 ARG A C 1
ATOM 901 O O . ARG A 1 114 ? 7.973 -0.748 -20.424 1.00 94.44 114 ARG A O 1
ATOM 908 N N . GLU A 1 115 ? 6.285 -1.193 -21.844 1.00 94.44 115 GLU A N 1
ATOM 909 C CA . GLU A 1 115 ? 7.076 -1.642 -22.988 1.00 94.44 115 GLU A CA 1
ATOM 910 C C . GLU A 1 115 ? 6.492 -0.940 -24.217 1.00 94.44 115 GLU A C 1
ATOM 912 O O . GLU A 1 115 ? 5.275 -0.929 -24.389 1.00 94.44 115 GLU A O 1
ATOM 917 N N . ASP A 1 116 ? 7.312 -0.206 -24.974 1.00 93.38 116 ASP A N 1
ATOM 918 C CA . ASP A 1 116 ? 6.883 0.596 -26.136 1.00 93.38 116 ASP A CA 1
ATOM 919 C C . ASP A 1 116 ? 5.663 1.510 -25.894 1.00 93.38 116 ASP A C 1
ATOM 921 O O . ASP A 1 116 ? 4.789 1.705 -26.738 1.00 93.38 116 ASP A O 1
ATOM 925 N N . GLY A 1 117 ? 5.588 2.095 -24.695 1.00 92.88 117 GLY A N 1
ATOM 926 C CA . GLY A 1 117 ? 4.518 3.018 -24.308 1.00 92.88 117 GLY A CA 1
ATOM 927 C C . GLY A 1 117 ? 3.197 2.351 -23.905 1.00 92.88 117 GLY A C 1
ATOM 928 O O . GLY A 1 117 ? 2.313 3.053 -23.403 1.00 92.88 117 GLY A O 1
ATOM 929 N N . VAL A 1 118 ? 3.077 1.026 -24.030 1.00 95.12 118 VAL A N 1
ATOM 930 C CA . VAL A 1 118 ? 1.910 0.243 -23.602 1.00 95.12 118 VAL A CA 1
ATOM 931 C C . VAL A 1 118 ? 2.187 -0.522 -22.308 1.00 95.12 118 VAL A C 1
ATOM 933 O O . VAL A 1 118 ? 3.333 -0.704 -21.906 1.00 95.12 118 VAL A O 1
ATOM 936 N N . LEU A 1 119 ? 1.122 -0.924 -21.610 1.00 96.56 119 LEU A N 1
ATOM 937 C CA . LEU A 1 119 ? 1.229 -1.748 -20.407 1.00 96.56 119 LEU A CA 1
ATOM 938 C C . LEU A 1 119 ? 1.133 -3.224 -20.779 1.00 96.56 119 LEU A C 1
ATOM 940 O O . LEU A 1 119 ? 0.119 -3.655 -21.330 1.00 96.56 119 LEU A O 1
ATOM 944 N N . VAL A 1 120 ? 2.153 -3.994 -20.417 1.00 97.12 120 VAL A N 1
ATOM 945 C CA . VAL A 1 120 ? 2.196 -5.450 -20.594 1.00 97.12 120 VAL A CA 1
ATOM 946 C C . VAL A 1 120 ? 2.380 -6.122 -19.242 1.00 97.12 120 VAL A C 1
ATOM 948 O O . VAL A 1 120 ? 2.999 -5.552 -18.344 1.00 97.12 120 VAL A O 1
ATOM 951 N N . LYS A 1 121 ? 1.801 -7.312 -19.061 1.00 96.88 121 LYS A N 1
ATOM 952 C CA . LYS A 1 121 ? 1.979 -8.071 -17.818 1.00 96.88 121 LYS A CA 1
ATOM 953 C C . LYS A 1 121 ? 3.416 -8.572 -17.718 1.00 96.88 121 LYS A C 1
ATOM 955 O O . LYS A 1 121 ? 3.974 -8.987 -18.726 1.00 96.88 121 LYS A O 1
ATOM 960 N N . THR A 1 122 ? 3.958 -8.569 -16.507 1.00 95.50 122 THR A N 1
ATOM 961 C CA . THR A 1 122 ? 5.238 -9.211 -16.202 1.00 95.50 122 THR A CA 1
ATOM 962 C C . THR A 1 122 ? 5.119 -10.044 -14.933 1.00 95.50 122 THR A C 1
ATOM 964 O O . THR A 1 122 ? 4.442 -9.661 -13.974 1.00 95.50 122 THR A O 1
ATOM 967 N N . ASP A 1 123 ? 5.741 -11.211 -14.968 1.00 95.31 123 ASP A N 1
ATOM 968 C CA . ASP A 1 123 ? 6.018 -12.088 -13.841 1.00 95.31 123 ASP A CA 1
ATOM 969 C C . ASP A 1 123 ? 7.511 -12.425 -13.744 1.00 95.31 123 ASP A C 1
ATOM 971 O O . ASP A 1 123 ? 7.881 -13.360 -13.035 1.00 95.31 123 ASP A O 1
ATOM 975 N N . ASP A 1 124 ? 8.355 -11.638 -14.418 1.00 95.56 124 ASP A N 1
ATOM 976 C CA . ASP A 1 124 ? 9.802 -11.782 -14.381 1.00 95.56 124 ASP A CA 1
ATOM 977 C C . ASP A 1 124 ? 10.337 -11.339 -13.003 1.00 95.56 124 ASP A C 1
ATOM 979 O O . ASP A 1 124 ? 10.159 -10.174 -12.615 1.00 95.56 124 ASP A O 1
ATOM 983 N N . PRO A 1 125 ? 10.979 -12.239 -12.233 1.00 93.38 125 PRO A N 1
ATOM 984 C CA . PRO A 1 125 ? 11.578 -11.896 -10.948 1.00 93.38 125 PRO A CA 1
ATOM 985 C C . PRO A 1 125 ? 12.649 -10.803 -11.046 1.00 93.38 125 PRO A C 1
ATOM 987 O O . PRO A 1 125 ? 12.829 -10.062 -10.080 1.00 93.38 125 PRO A O 1
ATOM 990 N N . ASP A 1 126 ? 13.311 -10.658 -12.197 1.00 96.19 126 ASP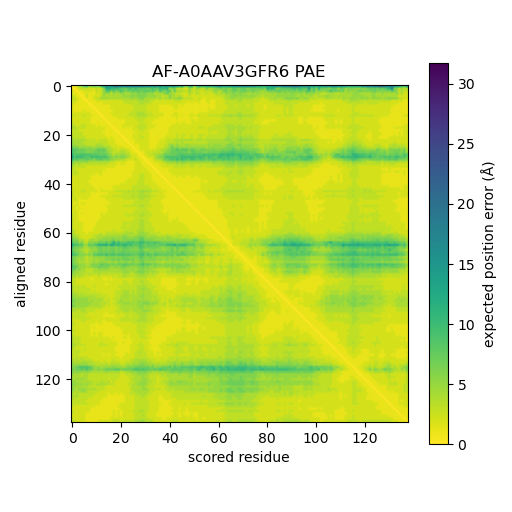 A N 1
ATOM 991 C CA . ASP A 1 126 ? 14.319 -9.617 -12.423 1.00 96.19 126 ASP A CA 1
ATOM 992 C C . ASP A 1 126 ? 13.682 -8.235 -12.650 1.00 96.19 126 ASP A C 1
ATOM 994 O O . ASP A 1 126 ? 14.338 -7.205 -12.494 1.00 96.19 126 ASP A O 1
ATOM 998 N N . GLU A 1 127 ? 12.383 -8.181 -12.958 1.00 95.56 127 GLU A N 1
ATOM 999 C CA . GLU A 1 127 ? 11.619 -6.937 -13.116 1.00 95.56 127 GLU A CA 1
ATOM 1000 C C . GLU A 1 127 ? 10.788 -6.595 -11.870 1.00 95.56 127 GLU A C 1
ATOM 1002 O O . GLU A 1 127 ? 10.393 -5.441 -11.674 1.00 95.56 127 GLU A O 1
ATOM 1007 N N . VAL A 1 128 ? 10.509 -7.585 -11.015 1.00 97.19 128 VAL A N 1
ATOM 1008 C CA . VAL A 1 128 ? 9.604 -7.459 -9.865 1.00 97.19 128 VAL A CA 1
ATOM 1009 C C . VAL A 1 128 ? 10.235 -8.072 -8.612 1.00 97.19 128 VAL A C 1
ATOM 1011 O O . VAL A 1 128 ? 9.943 -9.203 -8.227 1.00 97.19 128 VAL A O 1
ATOM 1014 N N . TYR A 1 129 ? 11.056 -7.281 -7.922 1.00 97.88 129 TYR A N 1
ATOM 1015 C CA . TYR A 1 129 ? 11.826 -7.712 -6.751 1.00 97.88 129 TYR A CA 1
ATOM 1016 C C . TYR A 1 129 ? 11.807 -6.683 -5.610 1.00 97.88 129 TYR A C 1
ATOM 1018 O O . TYR A 1 129 ? 11.469 -5.510 -5.7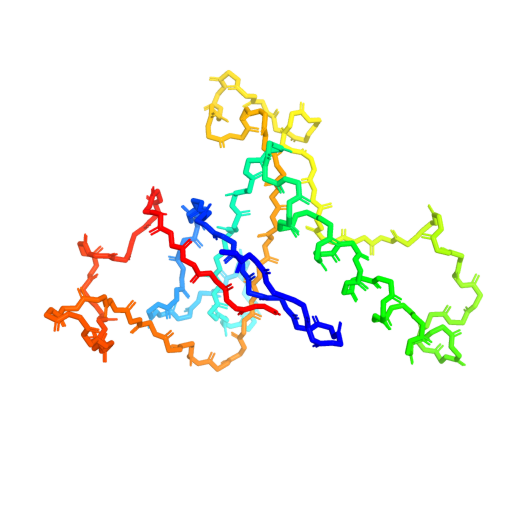87 1.00 97.88 129 TYR A O 1
ATOM 1026 N N . SER A 1 130 ? 12.190 -7.109 -4.403 1.00 98.12 130 SER A N 1
ATOM 1027 C CA . SER A 1 130 ? 12.348 -6.202 -3.257 1.00 98.12 130 SER A CA 1
ATOM 1028 C C . SER A 1 130 ? 13.476 -5.202 -3.515 1.00 98.12 130 SER A C 1
ATOM 1030 O O . SER A 1 130 ? 14.627 -5.584 -3.697 1.00 98.12 130 SER A O 1
ATOM 1032 N N . GLY A 1 131 ? 13.142 -3.914 -3.516 1.00 97.38 131 GLY A N 1
ATOM 1033 C CA . GLY A 1 131 ? 14.037 -2.806 -3.838 1.00 97.38 131 GLY A CA 1
ATOM 1034 C C . GLY A 1 131 ? 13.688 -2.085 -5.141 1.00 97.38 131 GLY A C 1
ATOM 1035 O O . GLY A 1 131 ? 14.168 -0.963 -5.320 1.00 97.38 131 GLY A O 1
ATOM 1036 N N . VAL A 1 132 ? 12.848 -2.676 -6.005 1.00 98.19 132 VAL A N 1
ATOM 1037 C CA . VAL A 1 132 ? 12.388 -2.054 -7.257 1.00 98.19 132 VAL A CA 1
ATOM 1038 C C . VAL A 1 132 ? 11.472 -0.861 -6.979 1.00 98.19 132 VAL A C 1
ATOM 1040 O O . VAL A 1 132 ? 10.752 -0.823 -5.978 1.00 98.19 132 VAL A O 1
ATOM 1043 N N . TYR A 1 133 ? 11.477 0.118 -7.879 1.00 98.25 133 TYR A N 1
ATOM 1044 C CA . TYR A 1 133 ? 10.538 1.233 -7.839 1.00 98.25 133 TYR A CA 1
ATOM 1045 C C . TYR A 1 133 ? 9.295 0.939 -8.678 1.00 98.25 133 TYR A C 1
ATOM 1047 O O . TYR A 1 133 ? 9.392 0.406 -9.781 1.00 98.25 133 TYR A O 1
ATOM 1055 N N . ALA A 1 134 ? 8.125 1.320 -8.172 1.00 98.06 134 ALA A N 1
ATOM 1056 C CA . ALA A 1 134 ? 6.848 1.045 -8.816 1.00 98.06 134 ALA A CA 1
ATOM 1057 C C . ALA A 1 134 ? 5.814 2.148 -8.560 1.00 98.06 134 ALA A C 1
ATOM 1059 O O . ALA A 1 134 ? 5.983 3.012 -7.700 1.00 98.06 134 ALA A O 1
ATOM 1060 N N . ILE A 1 135 ? 4.709 2.081 -9.302 1.00 98.19 135 ILE A N 1
ATOM 1061 C CA . ILE A 1 135 ? 3.462 2.783 -8.990 1.00 98.19 135 ILE A CA 1
ATOM 1062 C C . ILE A 1 135 ? 2.476 1.737 -8.475 1.00 98.19 135 ILE A C 1
ATOM 1064 O O . ILE A 1 135 ? 2.243 0.731 -9.145 1.00 98.19 135 ILE A O 1
ATOM 1068 N N . ALA A 1 136 ? 1.881 1.977 -7.308 1.00 98.19 136 ALA A N 1
ATOM 1069 C CA . ALA A 1 136 ? 0.926 1.067 -6.690 1.00 98.19 136 ALA A CA 1
ATOM 1070 C C . ALA A 1 136 ? -0.485 1.668 -6.663 1.00 98.19 136 ALA A C 1
ATOM 1072 O O . ALA A 1 136 ? -0.667 2.876 -6.511 1.00 98.19 136 ALA A O 1
ATOM 1073 N N . SER A 1 137 ? -1.488 0.799 -6.798 1.00 98.19 137 SER A N 1
ATOM 1074 C CA . SER A 1 137 ? -2.902 1.116 -6.598 1.00 98.19 137 SER A CA 1
ATOM 1075 C C . SER A 1 137 ? -3.389 0.394 -5.351 1.00 98.19 137 SER A C 1
ATOM 1077 O O . SER A 1 137 ? -3.429 -0.837 -5.365 1.00 98.19 137 SER A O 1
ATOM 1079 N N . ILE A 1 138 ? -3.805 1.134 -4.325 1.00 96.75 138 ILE A N 1
ATOM 1080 C CA . ILE A 1 138 ? -4.228 0.588 -3.024 1.00 96.75 138 ILE A CA 1
ATOM 1081 C C . ILE A 1 138 ? -5.573 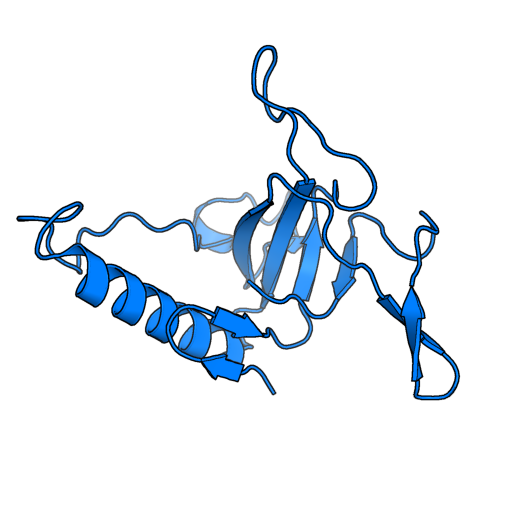1.142 -2.569 1.00 96.75 138 ILE A C 1
ATOM 1083 O O . ILE A 1 138 ? -5.978 2.208 -3.087 1.00 96.75 138 ILE A O 1
#

InterPro domains:
  IPR012340 Nucleic acid-binding, OB-fold [G3DSA:2.40.50.140] (2-138)
  IPR012340 Nucleic acid-binding, OB-fold [SSF50249] (6-137)
  IPR022595 Enterobacter phage Enc34, ssDNA-binding protein [PF10991] (7-138)

Solvent-accessible surface area (backbone atoms only — not comparable to full-atom values): 7942 Å² total; per-residue (Å²): 123,41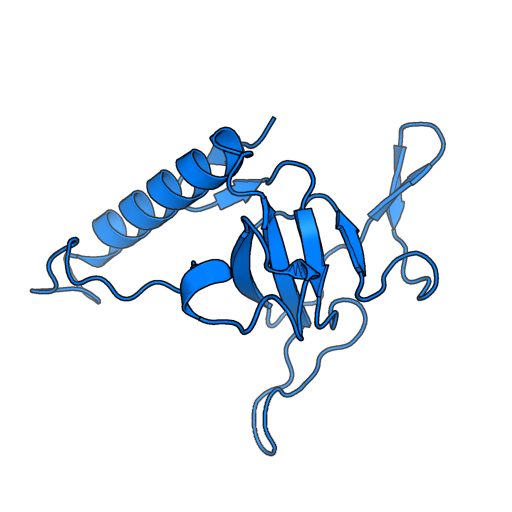,43,62,59,70,60,38,32,35,42,40,84,25,36,32,32,76,63,21,57,89,54,61,45,46,96,48,94,93,49,79,56,24,22,30,33,29,43,34,35,51,61,83,44,55,59,36,54,49,31,49,53,51,14,53,50,45,48,45,67,76,28,39,87,59,91,34,55,89,63,50,78,96,73,58,87,72,66,76,41,53,21,67,81,77,42,62,39,86,87,41,55,84,28,52,67,17,31,34,33,75,49,74,36,85,59,80,64,90,47,66,44,79,55,97,90,40,81,41,80,55,83,51,65,92,79,62,45,64,67,39,74,44,71,52,79,83

Nearest PDB structures (foldseek):
  4klk-assembly1_A  TM=1.004E+00  e=2.309E-19  Enterococcus faecalis V583
  4jg2-assembly1_A  TM=8.675E-01  e=1.162E-08  Bacillus cereus ATCC 10987
  5odl-assembly1_A  TM=7.314E-01  e=3.401E-08  Hafnia phage Enc34
  5odk-assembly3_C  TM=6.986E-01  e=3.699E-07  Hafnia phage Enc34
  1je5-assembly1_B  TM=5.951E-01  e=1.345E-02  Escherichia phage T7

Radius of gyration: 16.1 Å; Cα contacts (8 Å, |Δi|>4): 239; chains: 1; bounding box: 43×36×46 Å

Sequence (138 aa):
MAKVTGTKVITNQVRLSFVHVLEPHAMEEGQEKKYSCMLIIPKDDKETLKAMKEAIKTAYEGAKGDKLKGVKFDRLKTTLRDGDEEMDTEERPEFENAMFINVSSKTKPQVVKREDGVLVKTDDPDEVYSGVYAIASI

Organism: NCBI:txid1134793

pLDDT: mean 96.24, std 2.87, range [77.88, 98.75]

Secondary structure (DSSP, 8-state):
--EEETTEEE-SSEEEEEEEEEEEE-SSTTSPPEEEEEEEEETT-HHHHHHHHHHHHHHHHHHTTTTTTT--GGG---SEEEHHHHS-TTT-GGGTTEEEEEEEESSPPP-EEEETTEEEE---TTTS-TT-EE--B-

Foldseek 3Di:
DWDADQLKIKADKWAKAPFQQLHFDAPDPPRDTWGKIKTKAALVRVVRVVRNVNSLVSVCVVPCVPVVPPPDPVNDDDQWAQLVVPHDCVVVVSRVNIIMGMDIDRDRDFAWDDDPNDTDGDPDCVQGDRGDIDIDMD